Protein AF-A0A7S2F379-F1 (afdb_monomer_lite)

Foldseek 3Di:
DDAVVN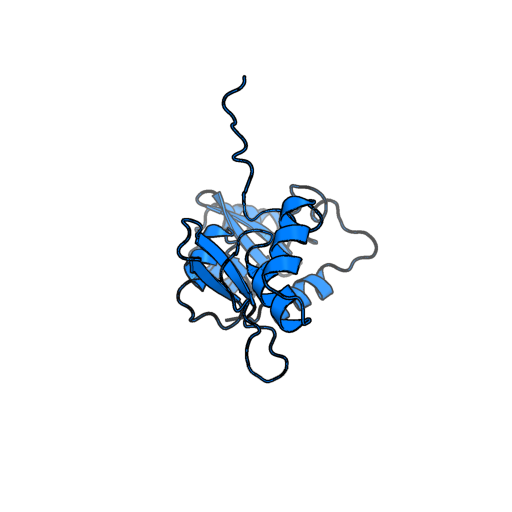VVCCCVVQQDDPDADPCCDDPNNFDRDLQQGWAQAEPRWIKGWHADPPDDSVVLNVVRNDDDPVRNQCCRCPVGVTGMDTDDDPVRVQVVQCVVPDQAWHWDWADPVPPDIDTDIFGNSDDPPNGGDDPPHTDAAQQPCVVVVVVVVPDDPVRSVVCCVVVVRPDRDDDPPPPPDD

Secondary structure (DSSP, 8-state):
---HHHHHHHHHHHH--SS--GGGSSTT--BSSSSEEEEE-GGG-EEEEE--TTS-HHHHHHHHTTS-HHHHHHHHHHHH---EEE---HHHHHHHHTTS--SSEEEEEEE-SSS-EEEEEEESS-BSSSSBP---SPPPPTTTTHHHHHHHTT--HHHHHHHHHTTSS--S----------

Radius of gyration: 24.74 Å; chains: 1; bounding box: 48×44×68 Å

Sequence (182 aa):
VSSLAVCASLTQLTLQRQEPPASAVGPYATGMTPHNRIFKVKDGKYVYGQADPSVDADDLIATLANLNVDEALAHFRENFGALAVPVQTCAEMAALCSEGTSKSANFKKKDAGQGWAVETWEPTWFCFDGEPLSCRWPPTRAGSDAPEILSDLGYTAEQVADLQTSRAVVPTNWYKWDYSSK

Organism: NCBI:txid3111310

pLDDT: mean 77.7, std 15.57, range [38.53, 97.69]

Structure (mmCIF, N/CA/C/O backbone):
data_AF-A0A7S2F379-F1
#
_entry.id   AF-A0A7S2F379-F1
#
loop_
_atom_site.group_PDB
_atom_site.id
_atom_site.type_symbol
_atom_site.label_atom_id
_atom_site.label_alt_id
_atom_site.label_comp_id
_atom_site.label_asym_id
_atom_site.label_entity_id
_atom_site.label_seq_id
_atom_site.pdbx_PDB_ins_code
_atom_site.Cartn_x
_atom_site.Cartn_y
_atom_site.Cartn_z
_atom_site.occupancy
_atom_site.B_iso_or_equiv
_atom_site.auth_seq_id
_atom_site.auth_comp_id
_atom_site.auth_asym_id
_atom_site.auth_atom_id
_atom_site.pdbx_PDB_model_num
ATOM 1 N N . VAL A 1 1 ? -6.906 -7.130 -14.105 1.00 42.56 1 VAL A N 1
ATOM 2 C CA . VAL A 1 1 ? -6.763 -6.753 -12.679 1.00 42.56 1 VAL A CA 1
ATOM 3 C C . VAL A 1 1 ? -6.103 -7.918 -11.963 1.00 42.56 1 VAL A C 1
ATOM 5 O O . VAL A 1 1 ? -6.752 -8.931 -11.734 1.00 42.56 1 VAL A O 1
ATOM 8 N N . SER A 1 2 ? -4.791 -7.842 -11.762 1.00 41.50 2 SER A N 1
ATOM 9 C CA . SER A 1 2 ? -3.988 -8.854 -11.068 1.00 41.50 2 SER A CA 1
ATOM 10 C C . SER A 1 2 ? -4.272 -8.773 -9.567 1.00 41.50 2 SER A C 1
ATOM 12 O O . SER A 1 2 ? -4.254 -7.687 -8.995 1.00 41.50 2 SER A O 1
ATOM 14 N N . SER A 1 3 ? -4.584 -9.909 -8.938 1.00 45.72 3 SER A N 1
ATOM 15 C CA . SER A 1 3 ? -4.840 -9.984 -7.495 1.00 45.72 3 SER A CA 1
ATOM 16 C C . SER A 1 3 ? -3.607 -9.528 -6.713 1.00 45.72 3 SER A C 1
ATOM 18 O O . SER A 1 3 ? -2.481 -9.880 -7.065 1.00 45.72 3 SER A O 1
ATOM 20 N N . LEU A 1 4 ? -3.804 -8.797 -5.616 1.00 47.09 4 LEU A N 1
ATOM 21 C CA . LEU A 1 4 ? -2.715 -8.416 -4.714 1.00 47.09 4 LEU A CA 1
ATOM 22 C C . LEU A 1 4 ? -2.016 -9.658 -4.122 1.00 47.09 4 LEU A C 1
ATOM 24 O O . LEU A 1 4 ? -0.855 -9.570 -3.746 1.00 47.09 4 LEU A O 1
ATOM 28 N N . ALA A 1 5 ? -2.661 -10.836 -4.150 1.00 41.75 5 ALA A N 1
ATOM 29 C CA . ALA A 1 5 ? -2.047 -12.127 -3.834 1.00 41.75 5 ALA A CA 1
ATOM 30 C C . ALA A 1 5 ? -1.064 -12.578 -4.923 1.00 41.75 5 ALA A C 1
ATOM 32 O O . ALA A 1 5 ? -0.010 -13.101 -4.600 1.00 41.75 5 ALA A O 1
ATOM 33 N N . VAL A 1 6 ? -1.343 -12.299 -6.201 1.00 48.97 6 VAL A N 1
ATOM 34 C CA . VAL A 1 6 ? -0.382 -12.511 -7.296 1.00 48.97 6 VAL A CA 1
ATOM 35 C C . VAL A 1 6 ? 0.801 -11.556 -7.142 1.00 48.97 6 VAL A C 1
ATOM 37 O O . VAL A 1 6 ? 1.936 -11.998 -7.271 1.00 48.97 6 VAL A O 1
ATOM 40 N N . CYS A 1 7 ? 0.568 -10.289 -6.774 1.00 48.38 7 CYS A N 1
ATOM 41 C CA . CYS A 1 7 ? 1.657 -9.373 -6.414 1.00 48.38 7 CYS A CA 1
ATOM 42 C C . CYS A 1 7 ? 2.438 -9.864 -5.188 1.00 48.38 7 CYS A C 1
ATOM 44 O O . CYS A 1 7 ? 3.657 -9.899 -5.238 1.00 48.38 7 CYS A O 1
ATOM 46 N N . ALA A 1 8 ? 1.780 -10.280 -4.105 1.00 48.97 8 ALA A N 1
ATOM 47 C CA . ALA A 1 8 ? 2.440 -10.754 -2.890 1.00 48.97 8 ALA A CA 1
ATOM 48 C C . ALA A 1 8 ? 3.227 -12.051 -3.126 1.00 48.97 8 ALA A C 1
ATOM 50 O O . ALA A 1 8 ? 4.346 -12.168 -2.641 1.00 48.97 8 ALA A O 1
ATOM 51 N N . SER A 1 9 ? 2.696 -12.985 -3.920 1.00 47.53 9 SER A N 1
ATOM 52 C CA . SER A 1 9 ? 3.398 -14.203 -4.327 1.00 47.53 9 SER A CA 1
ATOM 53 C C . SER A 1 9 ? 4.548 -13.911 -5.286 1.00 47.53 9 SER A C 1
ATOM 55 O O . SER A 1 9 ? 5.610 -14.496 -5.118 1.00 47.53 9 SER A O 1
ATOM 57 N N . LEU A 1 10 ? 4.404 -12.982 -6.237 1.00 45.22 10 LEU A N 1
ATOM 58 C CA . LEU A 1 10 ? 5.518 -12.534 -7.080 1.00 45.22 10 LEU A CA 1
ATOM 59 C C . LEU A 1 10 ? 6.615 -11.895 -6.223 1.00 45.22 10 LEU A C 1
ATOM 61 O O . LEU A 1 10 ? 7.776 -12.263 -6.353 1.00 45.22 10 LEU A O 1
ATOM 65 N N . THR A 1 11 ? 6.255 -11.024 -5.285 1.00 53.75 11 THR A N 1
ATOM 66 C CA . THR A 1 11 ? 7.171 -10.393 -4.328 1.00 53.75 11 THR A CA 1
ATOM 67 C C . THR A 1 11 ? 7.833 -11.435 -3.413 1.00 53.75 11 THR A C 1
ATOM 69 O O . THR A 1 11 ? 9.044 -11.429 -3.254 1.00 53.75 11 THR A O 1
ATOM 72 N N . GLN A 1 12 ? 7.107 -12.402 -2.849 1.00 48.38 12 GLN A N 1
ATOM 73 C CA . GLN A 1 12 ? 7.716 -13.433 -1.995 1.00 48.38 12 GLN A CA 1
ATOM 74 C C . GLN A 1 12 ? 8.581 -14.430 -2.776 1.00 48.38 12 GLN A C 1
ATOM 76 O O . GLN A 1 12 ? 9.654 -14.785 -2.300 1.00 48.38 12 GLN A O 1
ATOM 81 N N . LEU A 1 13 ? 8.161 -14.872 -3.963 1.00 46.50 13 LEU A N 1
ATOM 82 C CA . LEU A 1 13 ? 8.884 -15.892 -4.731 1.00 46.50 13 LEU A CA 1
ATOM 83 C C . LEU A 1 13 ? 10.089 -15.326 -5.490 1.00 46.50 13 LEU A C 1
ATOM 85 O O . LEU A 1 13 ? 11.071 -16.036 -5.677 1.00 46.50 13 LEU A O 1
ATOM 89 N N . THR A 1 14 ? 10.049 -14.058 -5.913 1.00 47.56 14 THR A N 1
ATOM 90 C CA . THR A 1 14 ? 11.154 -13.447 -6.679 1.00 47.56 14 THR A CA 1
ATOM 91 C C . THR A 1 14 ? 12.145 -12.658 -5.819 1.00 47.56 14 THR A C 1
ATOM 93 O O . THR A 1 14 ? 13.246 -12.362 -6.287 1.00 47.56 14 THR A O 1
ATOM 96 N N . LEU A 1 15 ? 11.800 -12.341 -4.562 1.00 52.34 15 LEU A N 1
ATOM 97 C CA . LEU A 1 15 ? 12.662 -11.570 -3.653 1.00 52.34 15 LEU A CA 1
ATOM 98 C C . LEU A 1 15 ? 13.349 -12.414 -2.562 1.00 52.34 15 LEU A C 1
ATOM 100 O O . LEU A 1 15 ? 14.172 -11.883 -1.819 1.00 52.34 15 LEU A O 1
ATOM 104 N N . GLN A 1 16 ? 13.076 -13.720 -2.463 1.00 57.75 16 GLN A N 1
ATOM 105 C CA . GLN A 1 16 ? 13.779 -14.610 -1.531 1.00 57.75 16 GLN A CA 1
ATOM 106 C C . GLN A 1 16 ? 15.139 -15.040 -2.099 1.00 57.75 16 GLN A C 1
ATOM 108 O O . GLN A 1 16 ? 15.265 -16.050 -2.789 1.00 57.75 16 GLN A O 1
ATOM 113 N N . ARG A 1 17 ? 16.184 -14.267 -1.789 1.00 62.78 17 ARG A N 1
ATOM 114 C CA . ARG A 1 17 ? 17.586 -14.695 -1.921 1.00 62.78 17 ARG A CA 1
ATOM 115 C C . ARG A 1 17 ? 18.212 -14.857 -0.542 1.00 62.78 17 ARG A C 1
ATOM 117 O O . ARG A 1 17 ? 17.835 -14.150 0.386 1.00 62.78 17 ARG A O 1
ATOM 124 N N . GLN A 1 18 ? 19.181 -15.768 -0.433 1.00 70.69 18 GLN A N 1
ATOM 125 C CA . GLN A 1 18 ? 19.960 -15.964 0.796 1.00 70.69 18 GLN A CA 1
ATOM 126 C C . GLN A 1 18 ? 20.673 -14.674 1.225 1.00 70.69 18 GLN A C 1
ATOM 128 O O . GLN A 1 18 ? 20.646 -14.331 2.401 1.00 70.69 18 GLN A O 1
ATOM 133 N N . GLU A 1 19 ? 21.228 -13.930 0.263 1.00 78.25 19 GLU A N 1
ATOM 134 C CA . GLU A 1 19 ? 21.739 -12.573 0.467 1.00 78.25 19 GLU A CA 1
ATOM 135 C C . GLU A 1 19 ? 21.093 -11.614 -0.548 1.00 78.25 19 GLU A C 1
ATOM 137 O O . GLU A 1 19 ? 21.165 -11.852 -1.762 1.00 78.25 19 GLU A O 1
ATOM 142 N N . PRO A 1 20 ? 20.421 -10.544 -0.088 1.00 73.56 20 PRO A N 1
ATOM 143 C CA . PRO A 1 20 ? 19.832 -9.555 -0.978 1.00 73.56 20 PRO A CA 1
ATOM 144 C C . PRO A 1 20 ? 20.924 -8.642 -1.572 1.00 73.56 20 PRO A C 1
ATOM 146 O O . PRO A 1 20 ? 21.840 -8.231 -0.858 1.00 73.56 20 PRO A O 1
ATOM 149 N N . PRO A 1 21 ? 20.844 -8.278 -2.867 1.00 77.31 21 PRO A N 1
ATOM 150 C CA . PRO A 1 21 ? 21.791 -7.342 -3.468 1.00 77.31 21 PRO A CA 1
ATOM 151 C C . PRO A 1 21 ? 21.628 -5.934 -2.879 1.00 77.31 21 PRO A C 1
ATOM 153 O O . PRO A 1 21 ? 20.550 -5.569 -2.412 1.00 77.31 21 PRO A O 1
ATOM 156 N N . ALA A 1 22 ? 22.668 -5.098 -2.984 1.00 78.69 22 ALA A N 1
ATOM 157 C CA . ALA A 1 22 ? 22.637 -3.710 -2.505 1.00 78.69 22 ALA A CA 1
ATOM 158 C C . ALA A 1 22 ? 21.466 -2.893 -3.090 1.00 78.69 22 ALA A C 1
ATOM 160 O O . ALA A 1 22 ? 20.900 -2.038 -2.417 1.00 78.69 22 ALA A O 1
ATOM 161 N N . SER A 1 23 ? 21.053 -3.198 -4.324 1.00 73.38 23 SER A N 1
ATOM 162 C CA . SER A 1 23 ? 19.905 -2.575 -4.990 1.00 73.38 23 SER A CA 1
ATOM 163 C C . SER A 1 23 ? 18.549 -2.938 -4.378 1.00 73.38 23 SER A C 1
ATOM 165 O O . SER A 1 23 ? 17.557 -2.300 -4.719 1.00 73.38 23 SER A O 1
ATOM 167 N N . ALA A 1 24 ? 18.479 -3.951 -3.513 1.00 69.88 24 ALA A N 1
ATOM 168 C CA . ALA A 1 24 ? 17.256 -4.437 -2.877 1.00 69.88 24 ALA A CA 1
ATOM 169 C C . ALA A 1 24 ? 17.172 -4.098 -1.379 1.00 69.88 24 ALA A C 1
ATOM 171 O O . ALA A 1 24 ? 16.207 -4.486 -0.724 1.00 69.88 24 ALA A O 1
ATOM 172 N N . VAL A 1 25 ? 18.158 -3.383 -0.828 1.00 69.12 25 VAL A N 1
ATOM 173 C CA . VAL A 1 25 ? 18.215 -3.022 0.595 1.00 69.12 25 VAL A CA 1
ATOM 174 C C . VAL A 1 25 ? 18.354 -1.513 0.790 1.00 69.12 25 VAL A C 1
ATOM 176 O O . VAL A 1 25 ? 18.931 -0.806 -0.032 1.00 69.12 25 VAL A O 1
ATOM 179 N N . GLY A 1 26 ? 17.835 -1.015 1.913 1.00 69.06 26 GLY A N 1
ATOM 180 C CA . GLY A 1 26 ? 17.921 0.397 2.286 1.00 69.06 26 GLY A CA 1
ATOM 181 C C . GLY A 1 26 ? 16.813 1.286 1.698 1.00 69.06 26 GLY A C 1
ATOM 182 O O . GLY A 1 26 ? 15.928 0.812 0.986 1.00 69.06 26 GLY A O 1
ATOM 183 N N . PRO A 1 27 ? 16.837 2.594 2.009 1.00 68.31 27 PRO A N 1
ATOM 184 C CA . PRO A 1 27 ? 15.745 3.526 1.698 1.00 68.31 27 PRO A CA 1
ATOM 185 C C . PRO A 1 27 ? 15.560 3.812 0.199 1.00 68.31 27 PRO A C 1
ATOM 187 O O . PRO A 1 27 ? 14.533 4.358 -0.191 1.00 68.31 27 PRO A O 1
ATOM 190 N N . TYR A 1 28 ? 16.535 3.442 -0.635 1.00 72.50 28 TYR A N 1
ATOM 191 C CA . TYR A 1 28 ? 16.514 3.632 -2.089 1.00 72.50 28 TYR A CA 1
ATOM 192 C C . TYR A 1 28 ? 16.532 2.301 -2.846 1.00 72.50 28 TYR A C 1
ATOM 194 O O . TYR A 1 28 ? 17.019 2.233 -3.974 1.00 72.50 28 TYR A O 1
ATOM 202 N N . ALA A 1 29 ? 16.046 1.229 -2.216 1.00 73.12 29 ALA A N 1
ATOM 203 C CA . ALA A 1 29 ? 15.916 -0.062 -2.869 1.00 73.12 29 ALA A CA 1
ATOM 204 C C . ALA A 1 29 ? 15.070 0.071 -4.146 1.00 73.12 29 ALA A C 1
ATOM 206 O O . ALA A 1 29 ? 13.987 0.653 -4.149 1.00 73.12 29 ALA A O 1
ATOM 207 N N . THR A 1 30 ? 15.582 -0.472 -5.243 1.00 77.81 30 THR A N 1
ATOM 208 C CA . THR A 1 30 ? 14.945 -0.429 -6.561 1.00 77.81 30 THR A CA 1
ATOM 209 C C . THR A 1 30 ? 14.552 -1.812 -7.062 1.00 77.81 30 THR A C 1
ATOM 211 O O . THR A 1 30 ? 13.614 -1.905 -7.842 1.00 77.81 30 THR A O 1
ATOM 214 N N . GLY A 1 31 ? 15.184 -2.893 -6.599 1.00 78.12 31 GLY A N 1
ATOM 215 C CA . GLY A 1 31 ? 14.805 -4.258 -6.969 1.00 78.12 31 GLY A CA 1
ATOM 216 C C . GLY A 1 31 ? 15.954 -5.259 -6.862 1.00 78.12 31 GLY A C 1
ATOM 217 O O . GLY A 1 31 ? 17.091 -4.904 -6.550 1.00 78.12 31 GLY A O 1
ATOM 218 N N . MET A 1 32 ? 15.654 -6.531 -7.138 1.00 77.81 32 MET A N 1
ATOM 219 C CA . MET A 1 32 ? 16.613 -7.645 -7.012 1.00 77.81 32 MET A CA 1
ATOM 220 C C . MET A 1 32 ? 17.563 -7.779 -8.194 1.00 77.81 32 MET A C 1
ATOM 222 O O . MET A 1 32 ? 18.576 -8.468 -8.095 1.00 77.81 32 MET A O 1
ATOM 226 N N . THR A 1 33 ? 17.217 -7.187 -9.333 1.00 83.50 33 THR A N 1
ATOM 227 C CA . THR A 1 33 ? 18.020 -7.260 -10.555 1.00 83.50 33 THR A CA 1
ATOM 228 C C . THR A 1 33 ? 17.920 -5.938 -11.313 1.00 83.50 33 THR A C 1
ATOM 230 O O . THR A 1 33 ? 16.934 -5.223 -11.129 1.00 83.50 33 THR A O 1
ATOM 233 N N . PRO A 1 34 ? 18.887 -5.613 -12.186 1.00 83.94 34 PRO A N 1
ATOM 234 C CA . PRO A 1 34 ? 18.795 -4.442 -13.058 1.00 83.94 34 PRO A CA 1
ATOM 235 C C . PRO A 1 34 ? 17.562 -4.448 -13.981 1.00 83.94 34 PRO A C 1
ATOM 237 O O . PRO A 1 34 ? 17.081 -3.382 -14.345 1.00 83.94 34 PRO A O 1
ATOM 240 N N . HIS A 1 35 ? 17.028 -5.628 -14.306 1.00 87.00 35 HIS A N 1
ATOM 241 C CA . HIS A 1 35 ? 15.940 -5.830 -15.274 1.00 87.00 35 HIS A CA 1
ATOM 242 C C . HIS A 1 35 ? 14.552 -5.971 -14.642 1.00 87.00 35 HIS A C 1
ATOM 244 O O . HIS A 1 35 ? 13.549 -5.674 -15.280 1.00 87.00 35 HIS A O 1
ATOM 250 N N . ASN A 1 36 ? 14.489 -6.405 -13.381 1.00 87.25 36 ASN A N 1
ATOM 251 C CA . ASN A 1 36 ? 13.251 -6.559 -12.611 1.00 87.25 36 ASN A CA 1
ATOM 252 C C . ASN A 1 36 ? 13.290 -5.621 -11.407 1.00 87.25 36 ASN A C 1
ATOM 254 O O . ASN A 1 36 ? 13.757 -5.991 -10.319 1.00 87.25 36 ASN A O 1
ATOM 258 N N . ARG A 1 37 ? 12.862 -4.379 -11.635 1.00 87.56 37 ARG A N 1
ATOM 259 C CA . ARG A 1 37 ? 13.026 -3.270 -10.693 1.00 87.56 37 ARG A CA 1
ATOM 260 C C . ARG A 1 37 ? 12.014 -2.158 -10.930 1.00 87.56 37 ARG A C 1
ATOM 262 O O . ARG A 1 37 ? 11.245 -2.156 -11.888 1.00 87.56 37 ARG A O 1
ATOM 269 N N . ILE A 1 38 ? 12.064 -1.185 -10.035 1.00 89.25 38 ILE A N 1
ATOM 270 C CA . ILE A 1 38 ? 11.469 0.127 -10.215 1.00 89.25 38 ILE A CA 1
ATOM 271 C C . ILE A 1 38 ? 12.360 0.939 -11.161 1.00 89.25 38 ILE A C 1
ATOM 273 O O . ILE A 1 38 ? 13.562 1.110 -10.917 1.00 89.25 38 ILE A O 1
ATOM 277 N N . PHE A 1 39 ? 11.738 1.454 -12.215 1.00 90.44 39 PHE A N 1
ATOM 278 C CA . PHE A 1 39 ? 12.310 2.368 -13.192 1.00 90.44 39 PHE A CA 1
ATOM 279 C C . PHE A 1 39 ? 11.684 3.746 -13.018 1.00 90.44 39 PHE A C 1
ATOM 281 O O . PHE A 1 39 ? 10.470 3.879 -12.842 1.00 90.44 39 PHE A O 1
ATOM 288 N N . LYS A 1 40 ? 12.521 4.780 -13.066 1.00 93.00 40 LYS A N 1
ATOM 289 C CA . LYS A 1 40 ? 12.053 6.161 -13.127 1.00 93.00 40 LYS A CA 1
ATOM 290 C C . LYS A 1 40 ? 11.637 6.468 -14.560 1.00 93.00 40 LYS A C 1
ATOM 292 O O . LYS A 1 40 ? 12.389 6.179 -15.484 1.00 93.00 40 LYS A O 1
ATOM 297 N N . VAL A 1 41 ? 10.469 7.072 -14.712 1.00 95.31 41 VAL A N 1
ATOM 298 C CA . VAL A 1 41 ? 9.951 7.544 -15.996 1.00 95.31 41 VAL A CA 1
ATOM 299 C C . VAL A 1 41 ? 9.832 9.071 -15.969 1.00 95.31 41 VAL A C 1
ATOM 301 O O . VAL A 1 41 ? 10.238 9.725 -14.995 1.00 95.31 41 VAL A O 1
ATOM 304 N N . LYS A 1 42 ? 9.309 9.663 -17.040 1.00 94.94 42 LYS A N 1
ATOM 305 C CA . LYS A 1 42 ? 9.115 11.110 -17.159 1.00 94.94 42 LYS A CA 1
ATOM 306 C C . LYS A 1 42 ? 8.271 11.675 -16.003 1.00 94.94 42 LYS A C 1
ATOM 308 O O . LYS A 1 42 ? 7.530 10.964 -15.322 1.00 94.94 42 LYS A O 1
ATOM 313 N N . ASP A 1 43 ? 8.425 12.973 -15.748 1.00 92.00 43 ASP A N 1
ATOM 314 C CA . ASP A 1 43 ? 7.656 13.738 -14.752 1.00 92.00 43 ASP A CA 1
ATOM 315 C C . ASP A 1 43 ? 7.806 13.235 -13.305 1.00 92.00 43 ASP A C 1
ATOM 317 O O . ASP A 1 43 ? 6.952 13.453 -12.447 1.00 92.00 43 ASP A O 1
ATOM 321 N N . GLY A 1 44 ? 8.921 12.555 -13.012 1.00 87.88 44 GLY A N 1
ATOM 322 C CA . GLY A 1 44 ? 9.215 12.047 -11.672 1.00 87.88 44 GLY A CA 1
ATOM 323 C C . GLY A 1 44 ? 8.312 10.891 -11.238 1.00 87.88 44 GLY A C 1
ATOM 324 O O . GLY A 1 44 ? 8.243 10.603 -10.043 1.00 87.88 44 GLY A O 1
ATOM 325 N N . LYS A 1 45 ? 7.626 10.240 -12.184 1.00 90.94 45 LYS A N 1
ATOM 326 C CA . LYS A 1 45 ? 6.832 9.031 -11.948 1.00 90.94 45 LYS A CA 1
ATOM 327 C C . LYS A 1 45 ? 7.704 7.778 -12.047 1.00 90.94 45 LYS A C 1
ATOM 329 O O . LYS A 1 45 ? 8.864 7.831 -12.458 1.00 90.94 45 LYS A O 1
ATOM 334 N N . TYR A 1 46 ? 7.139 6.641 -11.648 1.00 91.06 46 TYR A N 1
ATOM 335 C CA . TYR A 1 46 ? 7.849 5.367 -11.600 1.00 91.06 46 TYR A CA 1
ATOM 336 C C . TYR A 1 46 ? 6.961 4.217 -12.076 1.00 91.06 46 TYR A C 1
ATOM 338 O O . TYR A 1 46 ? 5.747 4.223 -11.864 1.00 91.06 46 TYR A O 1
ATOM 346 N N . VAL A 1 47 ? 7.585 3.204 -12.672 1.00 91.12 47 VAL A N 1
ATOM 347 C CA . VAL A 1 47 ? 6.951 1.927 -13.021 1.00 91.12 47 VAL A CA 1
ATOM 348 C C . VAL A 1 47 ? 7.770 0.785 -12.438 1.00 91.12 47 VAL A C 1
ATOM 350 O O . VAL A 1 47 ? 8.996 0.859 -12.394 1.00 91.12 47 VAL A O 1
ATOM 353 N N . TYR A 1 48 ? 7.109 -0.272 -11.980 1.00 90.44 48 TYR A N 1
ATOM 354 C CA . TYR A 1 48 ? 7.772 -1.549 -11.750 1.00 90.44 48 TYR A CA 1
ATOM 355 C C . TYR A 1 48 ? 7.632 -2.374 -13.022 1.00 90.44 48 TYR A C 1
ATOM 357 O O . TYR A 1 48 ? 6.515 -2.581 -13.497 1.00 90.44 48 TYR A O 1
ATOM 365 N N . GLY A 1 49 ? 8.754 -2.821 -13.570 1.00 89.88 49 GLY A N 1
ATOM 366 C CA . GLY A 1 49 ? 8.789 -3.593 -14.805 1.00 89.88 49 GLY A CA 1
ATOM 367 C C . GLY A 1 49 ? 9.623 -4.851 -14.650 1.00 89.88 49 GLY A C 1
ATOM 368 O O . GLY A 1 49 ? 10.537 -4.905 -13.822 1.00 89.88 49 GLY A O 1
ATOM 369 N N . GLN A 1 50 ? 9.292 -5.851 -15.456 1.00 89.50 50 GLN A N 1
ATOM 370 C CA . GLN A 1 50 ? 10.078 -7.065 -15.619 1.00 89.50 50 GLN A CA 1
ATOM 371 C C . GLN A 1 50 ? 10.601 -7.110 -17.051 1.00 89.50 50 GLN A C 1
ATOM 373 O O . GLN A 1 50 ? 9.817 -7.007 -17.986 1.00 89.50 50 GLN A O 1
ATOM 378 N N . ALA A 1 51 ? 11.912 -7.228 -17.228 1.00 87.94 51 ALA A N 1
ATOM 379 C CA . ALA A 1 51 ? 12.549 -7.385 -18.532 1.00 87.94 51 ALA A CA 1
ATOM 380 C C . ALA A 1 51 ? 13.413 -8.649 -18.549 1.00 87.94 51 ALA A C 1
ATOM 382 O O . ALA A 1 51 ? 13.918 -9.089 -17.510 1.00 87.94 51 ALA A O 1
ATOM 383 N N . ASP A 1 52 ? 13.581 -9.229 -19.738 1.00 87.38 52 ASP A N 1
ATOM 384 C CA . ASP A 1 52 ? 14.485 -10.360 -19.928 1.00 87.38 52 ASP A CA 1
ATOM 385 C C . ASP A 1 52 ? 15.932 -9.938 -19.596 1.00 87.38 52 ASP A C 1
ATOM 387 O O . ASP A 1 52 ? 16.340 -8.834 -19.976 1.00 87.38 52 ASP A O 1
ATOM 391 N N . PRO A 1 53 ? 16.728 -10.779 -18.910 1.00 86.75 53 PRO A N 1
ATOM 392 C CA . PRO A 1 53 ? 18.140 -10.500 -18.650 1.00 86.75 53 PRO A CA 1
ATOM 393 C C . PRO A 1 53 ? 18.988 -10.207 -19.899 1.00 86.75 53 PRO A C 1
ATOM 395 O O . PRO A 1 53 ? 20.071 -9.642 -19.760 1.00 86.75 53 PRO A O 1
ATOM 398 N N . SER A 1 54 ? 18.534 -10.589 -21.099 1.00 88.94 54 SER A N 1
ATOM 399 C CA . SER A 1 54 ? 19.198 -10.274 -22.366 1.00 88.94 54 SER A CA 1
ATOM 400 C C . SER A 1 54 ? 19.058 -8.811 -22.798 1.00 88.94 54 SER A C 1
ATOM 402 O O . SER A 1 54 ? 19.752 -8.393 -23.722 1.00 88.94 54 SER A O 1
ATOM 404 N N . VAL A 1 55 ? 18.140 -8.045 -22.199 1.00 89.81 55 VAL A N 1
ATOM 405 C CA . VAL A 1 55 ? 17.950 -6.616 -22.495 1.00 89.81 55 VAL A CA 1
ATOM 406 C C . VAL A 1 55 ? 19.092 -5.810 -21.876 1.00 89.81 55 VAL A C 1
ATOM 408 O O . VAL A 1 55 ? 19.526 -6.093 -20.762 1.00 89.81 55 VAL A O 1
ATOM 411 N N . ASP A 1 56 ? 19.582 -4.783 -22.568 1.00 92.81 56 ASP A N 1
ATOM 412 C CA . ASP A 1 56 ? 20.525 -3.843 -21.962 1.00 92.81 56 ASP A CA 1
ATOM 413 C C . ASP A 1 56 ? 19.784 -2.965 -20.939 1.00 92.81 56 ASP A C 1
ATOM 415 O O . ASP A 1 56 ? 18.878 -2.201 -21.278 1.00 92.81 56 ASP A O 1
ATOM 419 N N . ALA A 1 57 ? 20.141 -3.110 -19.662 1.00 88.75 57 ALA A N 1
ATOM 420 C CA . ALA A 1 57 ? 19.462 -2.414 -18.579 1.00 88.75 57 ALA A CA 1
ATOM 421 C C . ALA A 1 57 ? 19.714 -0.899 -18.599 1.00 88.75 57 ALA A C 1
ATOM 423 O O . ALA A 1 57 ? 18.823 -0.144 -18.207 1.00 88.75 57 ALA A O 1
ATOM 424 N N . ASP A 1 58 ? 20.886 -0.448 -19.048 1.00 91.50 58 ASP A N 1
ATOM 425 C CA . ASP A 1 58 ? 21.222 0.977 -19.079 1.00 91.50 58 ASP A CA 1
ATOM 426 C C . ASP A 1 58 ? 20.484 1.677 -20.226 1.00 91.50 58 ASP A C 1
ATOM 428 O O . ASP A 1 58 ? 19.921 2.759 -20.028 1.00 91.50 58 ASP A O 1
ATOM 432 N N . ASP A 1 59 ? 20.391 1.023 -21.388 1.00 94.69 59 ASP A N 1
ATOM 433 C CA . ASP A 1 59 ? 19.581 1.501 -22.517 1.00 94.69 59 ASP A CA 1
ATOM 434 C C . ASP A 1 59 ? 18.084 1.528 -22.176 1.00 94.69 59 ASP A C 1
ATOM 436 O O . ASP A 1 59 ? 17.387 2.513 -22.439 1.00 94.69 59 ASP A O 1
ATOM 440 N N . LEU A 1 60 ? 17.592 0.489 -21.491 1.00 93.38 60 LEU A N 1
ATOM 441 C CA . LEU A 1 60 ? 16.218 0.453 -20.997 1.00 93.38 60 LEU A CA 1
ATOM 442 C C . LEU A 1 60 ? 15.941 1.619 -20.038 1.00 93.38 60 LEU A C 1
ATOM 444 O O . LEU A 1 60 ? 14.933 2.310 -20.181 1.00 93.38 60 LEU A O 1
ATOM 448 N N . ILE A 1 61 ? 16.835 1.883 -19.078 1.00 93.06 61 ILE A N 1
ATOM 449 C CA . ILE A 1 61 ? 16.697 3.013 -18.146 1.00 93.06 61 ILE A CA 1
ATOM 450 C C . ILE A 1 61 ? 16.673 4.345 -18.906 1.00 93.06 61 ILE A C 1
ATOM 452 O O . ILE A 1 61 ? 15.818 5.189 -18.625 1.00 93.06 61 ILE A O 1
ATOM 456 N N . ALA A 1 62 ? 17.581 4.537 -19.867 1.00 95.19 62 ALA A N 1
ATOM 457 C CA . ALA A 1 62 ? 17.650 5.754 -20.671 1.00 95.19 62 ALA A CA 1
ATOM 458 C C . ALA A 1 62 ? 16.380 5.960 -21.512 1.00 95.19 62 ALA A C 1
ATOM 460 O O . ALA A 1 62 ? 15.854 7.073 -21.586 1.00 95.19 62 ALA A O 1
ATOM 461 N N . THR A 1 63 ? 15.849 4.883 -22.089 1.00 95.94 63 THR A N 1
ATOM 462 C CA . THR A 1 63 ? 14.602 4.897 -22.857 1.00 95.94 63 THR A CA 1
ATOM 463 C C . THR A 1 63 ? 13.422 5.279 -21.967 1.00 95.94 63 THR A C 1
ATOM 465 O O . THR A 1 63 ? 12.729 6.261 -22.239 1.00 95.94 63 THR A O 1
ATOM 468 N N . LEU A 1 64 ? 13.224 4.559 -20.859 1.00 95.69 64 LEU A N 1
ATOM 469 C CA . LEU A 1 64 ? 12.083 4.756 -19.961 1.00 95.69 64 LEU A CA 1
ATOM 470 C C . LEU A 1 64 ? 12.066 6.144 -19.310 1.00 95.69 64 LEU A C 1
ATOM 472 O O . LEU A 1 64 ? 10.987 6.692 -19.089 1.00 95.69 64 LEU A O 1
ATOM 476 N N . ALA A 1 65 ? 13.231 6.751 -19.060 1.00 95.75 65 ALA A N 1
ATOM 477 C CA . ALA A 1 65 ? 13.332 8.095 -18.486 1.00 95.75 65 ALA A CA 1
ATOM 478 C C . ALA A 1 65 ? 12.647 9.185 -19.336 1.00 95.75 65 ALA A C 1
ATOM 480 O O . ALA A 1 65 ? 12.300 10.244 -18.808 1.00 95.75 65 ALA A O 1
ATOM 481 N N . ASN A 1 66 ? 12.437 8.928 -20.631 1.00 97.00 66 ASN A N 1
ATOM 482 C CA . ASN A 1 66 ? 11.810 9.859 -21.570 1.00 97.00 66 ASN A CA 1
ATOM 483 C C . ASN A 1 66 ? 10.321 9.582 -21.822 1.00 97.00 66 ASN A C 1
ATOM 485 O O . ASN A 1 66 ? 9.652 10.406 -22.447 1.00 97.00 66 ASN A O 1
ATOM 489 N N . LEU A 1 67 ? 9.800 8.457 -21.331 1.00 97.69 67 LEU A N 1
ATOM 490 C CA . LEU A 1 67 ? 8.419 8.031 -21.540 1.00 97.69 67 LEU A CA 1
ATOM 491 C C . LEU A 1 67 ? 7.543 8.438 -20.360 1.00 97.69 67 LEU A C 1
ATOM 493 O O . LEU A 1 67 ? 7.992 8.440 -19.217 1.00 97.69 67 LEU A O 1
ATOM 497 N N . ASN A 1 68 ? 6.281 8.770 -20.607 1.00 97.56 68 ASN A N 1
ATOM 498 C CA . ASN A 1 68 ? 5.293 8.834 -19.533 1.00 97.56 68 ASN A CA 1
ATOM 499 C C . ASN A 1 68 ? 4.907 7.415 -19.061 1.00 97.56 68 ASN A C 1
ATOM 501 O O . ASN A 1 68 ? 5.377 6.411 -19.596 1.00 97.56 68 ASN A O 1
ATOM 505 N N . VAL A 1 69 ? 4.063 7.318 -18.030 1.00 94.00 69 VAL A N 1
ATOM 506 C CA . VAL A 1 69 ? 3.664 6.023 -17.452 1.00 94.00 69 VAL A CA 1
ATOM 507 C C . VAL A 1 69 ? 3.013 5.109 -18.494 1.00 94.00 69 VAL A C 1
ATOM 509 O O . VAL A 1 69 ? 3.433 3.965 -18.623 1.00 94.00 69 VAL A O 1
ATOM 512 N N . ASP A 1 70 ? 2.039 5.595 -19.261 1.00 95.88 70 ASP A N 1
ATOM 513 C CA . ASP A 1 70 ? 1.305 4.771 -20.230 1.00 95.88 70 ASP A CA 1
ATOM 514 C C . ASP A 1 70 ? 2.206 4.311 -21.382 1.00 95.88 70 ASP A C 1
ATOM 516 O O . ASP A 1 70 ? 2.163 3.148 -21.788 1.00 95.88 70 ASP A O 1
ATOM 520 N N . GLU A 1 71 ? 3.081 5.198 -21.855 1.00 97.44 71 GLU A N 1
ATOM 521 C CA . GLU A 1 71 ? 4.100 4.888 -22.862 1.00 97.44 71 GLU A CA 1
ATOM 522 C C . GLU A 1 71 ? 5.094 3.837 -22.356 1.00 97.44 71 GLU A C 1
ATOM 524 O O . GLU A 1 71 ? 5.433 2.907 -23.085 1.00 97.44 71 GLU A O 1
ATOM 529 N N . ALA A 1 72 ? 5.530 3.933 -21.098 1.00 95.69 72 ALA A N 1
ATOM 530 C CA . ALA A 1 72 ? 6.414 2.947 -20.487 1.00 95.69 72 ALA A CA 1
ATOM 531 C C . ALA A 1 72 ? 5.735 1.573 -20.365 1.00 95.69 72 ALA A C 1
ATOM 533 O O . ALA A 1 72 ? 6.343 0.551 -20.685 1.00 95.69 72 ALA A O 1
ATOM 534 N N . LEU A 1 73 ? 4.465 1.527 -19.948 1.00 94.88 73 LEU A N 1
ATOM 535 C CA . LEU A 1 73 ? 3.699 0.278 -19.874 1.00 94.88 73 LEU A CA 1
ATOM 536 C C . LEU A 1 73 ? 3.530 -0.364 -21.259 1.00 94.88 73 LEU A C 1
ATOM 538 O O . LEU A 1 73 ? 3.703 -1.577 -21.403 1.00 94.88 73 LEU A O 1
ATOM 542 N N . ALA A 1 74 ? 3.229 0.444 -22.280 1.00 96.19 74 ALA A N 1
ATOM 543 C CA . ALA A 1 74 ? 3.169 -0.015 -23.663 1.00 96.19 74 ALA A CA 1
ATOM 544 C C . ALA A 1 74 ? 4.533 -0.535 -24.137 1.00 96.19 74 ALA A C 1
ATOM 546 O O . ALA A 1 74 ? 4.595 -1.617 -24.718 1.00 96.19 74 ALA A O 1
ATOM 547 N N . HIS A 1 75 ? 5.623 0.163 -23.802 1.00 95.19 75 HIS A N 1
ATOM 548 C CA . HIS A 1 75 ? 6.980 -0.237 -24.160 1.00 95.19 75 HIS A CA 1
ATOM 549 C C . HIS A 1 75 ? 7.326 -1.634 -23.627 1.00 95.19 75 HIS A C 1
ATOM 551 O O . HIS A 1 75 ? 7.776 -2.474 -24.406 1.00 95.19 75 HIS A O 1
ATOM 557 N N . PHE A 1 76 ? 7.047 -1.922 -22.348 1.00 93.56 76 PHE A N 1
ATOM 558 C CA . PHE A 1 76 ? 7.270 -3.256 -21.770 1.00 93.56 76 PHE A CA 1
ATOM 559 C C . PHE A 1 76 ? 6.452 -4.348 -22.464 1.00 93.56 76 PHE A C 1
ATOM 561 O O . PHE A 1 76 ? 6.967 -5.427 -22.772 1.00 93.56 76 PHE A O 1
ATOM 568 N N . ARG A 1 77 ? 5.178 -4.062 -22.742 1.00 93.19 77 ARG A N 1
ATOM 569 C CA . ARG A 1 77 ? 4.275 -5.010 -23.398 1.00 93.19 77 ARG A CA 1
ATOM 570 C C . ARG A 1 77 ? 4.706 -5.308 -24.833 1.00 93.19 77 ARG A C 1
ATOM 572 O O . ARG A 1 77 ? 4.678 -6.461 -25.245 1.00 93.19 77 ARG A O 1
ATOM 579 N N . GLU A 1 78 ? 5.060 -4.282 -25.594 1.00 94.06 78 GLU A N 1
ATOM 580 C CA . GLU A 1 78 ? 5.267 -4.380 -27.042 1.00 94.06 78 GLU A CA 1
ATOM 581 C C . GLU A 1 78 ? 6.678 -4.839 -27.405 1.00 94.06 78 GLU A C 1
ATOM 583 O O . GLU A 1 78 ? 6.833 -5.604 -28.353 1.00 94.06 78 GLU A O 1
ATOM 588 N N . ASN A 1 79 ? 7.695 -4.436 -26.638 1.00 91.12 79 ASN A N 1
ATOM 589 C CA . ASN A 1 79 ? 9.091 -4.760 -26.950 1.00 91.12 79 ASN A CA 1
ATOM 590 C C . ASN A 1 79 ? 9.581 -6.026 -26.245 1.00 91.12 79 ASN A C 1
ATOM 592 O O . ASN A 1 79 ? 10.459 -6.708 -26.767 1.00 91.12 79 ASN A O 1
ATOM 596 N N . PHE A 1 80 ? 9.015 -6.361 -25.081 1.00 87.94 80 PHE A N 1
ATOM 597 C CA . PHE A 1 80 ? 9.483 -7.495 -24.275 1.00 87.94 80 PHE A CA 1
ATOM 598 C C . PHE A 1 80 ? 8.408 -8.555 -24.032 1.00 87.94 80 PHE A C 1
ATOM 600 O O . PHE A 1 80 ? 8.715 -9.610 -23.482 1.00 87.94 80 PHE A O 1
ATOM 607 N N . GLY A 1 81 ? 7.145 -8.294 -24.393 1.00 87.19 81 GLY A N 1
ATOM 608 C CA . GLY A 1 81 ? 6.036 -9.181 -24.029 1.00 87.19 81 GLY A CA 1
ATOM 609 C C . GLY A 1 81 ? 5.882 -9.337 -22.513 1.00 87.19 81 GLY A C 1
ATOM 610 O O . GLY A 1 81 ? 5.370 -10.355 -22.048 1.00 87.19 81 GLY A O 1
ATOM 611 N N . ALA A 1 82 ? 6.362 -8.358 -21.740 1.00 84.62 82 ALA A N 1
ATOM 612 C CA . ALA A 1 82 ? 6.547 -8.487 -20.305 1.00 84.62 82 ALA A CA 1
ATOM 613 C C . ALA A 1 82 ? 5.582 -7.607 -19.503 1.00 84.62 82 ALA A C 1
ATOM 615 O O . ALA A 1 82 ? 4.970 -6.666 -20.015 1.00 84.62 82 ALA A O 1
ATOM 616 N N . LEU A 1 83 ? 5.423 -7.944 -18.221 1.00 85.50 83 LEU A N 1
ATOM 617 C CA . LEU A 1 83 ? 4.523 -7.239 -17.318 1.00 85.50 83 LEU A CA 1
ATOM 618 C C . LEU A 1 83 ? 5.204 -6.003 -16.726 1.00 85.50 83 LEU A C 1
ATOM 620 O O . LEU A 1 83 ? 6.316 -6.070 -16.201 1.00 85.50 83 LEU A O 1
ATOM 624 N N . ALA A 1 84 ? 4.477 -4.890 -16.739 1.00 88.38 84 ALA A N 1
ATOM 625 C CA . ALA A 1 84 ? 4.815 -3.691 -15.992 1.00 88.38 84 ALA A CA 1
ATOM 626 C C . ALA A 1 84 ? 3.562 -3.110 -15.333 1.00 88.38 84 ALA A C 1
ATOM 628 O O . ALA A 1 84 ? 2.441 -3.301 -15.814 1.00 88.38 84 ALA A O 1
ATOM 629 N N . VAL A 1 85 ? 3.754 -2.415 -14.215 1.00 88.88 85 VAL A N 1
ATOM 630 C CA . VAL A 1 85 ? 2.688 -1.749 -13.460 1.00 88.88 85 VAL A CA 1
ATOM 631 C C . VAL A 1 85 ? 3.145 -0.366 -12.995 1.00 88.88 85 VAL A C 1
ATOM 633 O O . VAL A 1 85 ? 4.324 -0.183 -12.673 1.00 88.88 85 VAL A O 1
ATOM 636 N N . PRO A 1 86 ? 2.238 0.623 -12.930 1.00 90.25 86 PRO A N 1
ATOM 637 C CA . PRO A 1 86 ? 2.569 1.924 -12.370 1.00 90.25 86 PRO A CA 1
ATOM 638 C C . PRO A 1 86 ? 2.859 1.797 -10.871 1.00 90.25 86 PRO A C 1
ATOM 640 O O . PRO A 1 86 ? 2.142 1.104 -10.148 1.00 90.25 86 PRO A O 1
ATOM 643 N N . VAL A 1 87 ? 3.885 2.499 -10.390 1.00 86.38 87 VAL A N 1
ATOM 644 C CA . VAL A 1 87 ? 4.099 2.671 -8.949 1.00 86.38 87 VAL A CA 1
ATOM 645 C C . VAL A 1 87 ? 3.233 3.833 -8.493 1.00 86.38 87 VAL A C 1
ATOM 647 O O . VAL A 1 87 ? 3.424 4.971 -8.921 1.00 86.38 87 VAL A O 1
ATOM 650 N N . GLN A 1 88 ? 2.276 3.532 -7.626 1.00 82.38 88 GLN A N 1
ATOM 651 C CA . GLN A 1 88 ? 1.319 4.501 -7.114 1.00 82.38 88 GLN A CA 1
ATOM 652 C C . GLN A 1 88 ? 1.647 4.873 -5.672 1.00 82.38 88 GLN A C 1
ATOM 654 O O . GLN A 1 88 ? 2.091 4.046 -4.874 1.00 82.38 88 GLN A O 1
ATOM 659 N N . THR A 1 89 ? 1.402 6.130 -5.330 1.00 82.06 89 THR A N 1
ATOM 660 C CA . THR A 1 89 ? 1.409 6.595 -3.944 1.00 82.06 89 THR A CA 1
ATOM 661 C C . THR A 1 89 ? 0.207 6.038 -3.181 1.00 82.06 89 THR A C 1
ATOM 663 O O . THR A 1 89 ? -0.812 5.678 -3.772 1.00 82.06 89 THR A O 1
ATOM 666 N N . CYS A 1 90 ? 0.277 6.026 -1.845 1.00 77.00 90 CYS A N 1
ATOM 667 C CA . CYS A 1 90 ? -0.868 5.630 -1.018 1.00 77.00 90 CYS A CA 1
ATOM 668 C C . CYS A 1 90 ? -2.117 6.478 -1.308 1.00 77.00 90 CYS A C 1
ATOM 670 O O . CYS A 1 90 ? -3.219 5.946 -1.290 1.00 77.00 90 CYS A O 1
ATOM 672 N N . ALA A 1 91 ? -1.948 7.770 -1.611 1.00 80.25 91 ALA A N 1
ATOM 673 C CA . ALA A 1 91 ? -3.053 8.664 -1.953 1.00 80.25 91 ALA A CA 1
ATOM 674 C C . ALA A 1 91 ? -3.697 8.312 -3.306 1.00 80.25 91 ALA A C 1
ATOM 676 O O . ALA A 1 91 ? -4.920 8.281 -3.411 1.00 80.25 91 ALA A O 1
ATOM 677 N N . GLU A 1 92 ? -2.893 8.004 -4.329 1.00 82.62 92 GLU A N 1
ATOM 678 C CA . GLU A 1 92 ? -3.396 7.556 -5.638 1.00 82.62 92 GLU A CA 1
ATOM 679 C C . GLU A 1 92 ? -4.098 6.193 -5.524 1.00 82.62 92 GLU A C 1
ATOM 681 O O . GLU A 1 92 ? -5.196 6.022 -6.052 1.00 82.62 92 GLU A O 1
ATOM 686 N N . MET A 1 93 ? -3.515 5.255 -4.766 1.00 80.19 93 MET A N 1
ATOM 687 C CA . MET A 1 93 ? -4.141 3.964 -4.455 1.00 80.19 93 MET A CA 1
ATOM 688 C C . MET A 1 93 ? -5.474 4.143 -3.725 1.00 80.19 93 MET A C 1
ATOM 690 O O . MET A 1 93 ? -6.456 3.489 -4.078 1.00 80.19 93 MET A O 1
ATOM 694 N N . ALA A 1 94 ? -5.518 5.025 -2.722 1.00 78.69 94 ALA A N 1
ATOM 695 C CA . ALA A 1 94 ? -6.735 5.328 -1.982 1.00 78.69 94 ALA A CA 1
ATOM 696 C C . ALA A 1 94 ? -7.817 5.870 -2.915 1.00 78.69 94 ALA A C 1
ATOM 698 O O . ALA A 1 94 ? -8.926 5.340 -2.916 1.00 78.69 94 ALA A O 1
ATOM 699 N N . ALA A 1 95 ? -7.488 6.839 -3.772 1.00 82.00 95 ALA A N 1
ATOM 700 C CA . ALA A 1 95 ? -8.426 7.401 -4.739 1.00 82.00 95 ALA A CA 1
ATOM 701 C C . ALA A 1 95 ? -8.993 6.334 -5.691 1.00 82.00 95 ALA A C 1
ATOM 703 O O . ALA A 1 95 ? -10.208 6.227 -5.830 1.00 82.00 95 ALA A O 1
ATOM 704 N N . LEU A 1 96 ? -8.135 5.489 -6.273 1.00 77.50 96 LEU A N 1
ATOM 705 C CA . LEU A 1 96 ? -8.555 4.414 -7.183 1.00 77.50 96 LEU A CA 1
ATOM 706 C C . LEU A 1 96 ? -9.439 3.363 -6.506 1.00 77.50 96 LEU A C 1
ATOM 708 O O . LEU A 1 96 ? -10.326 2.788 -7.129 1.00 77.50 96 LEU A O 1
ATOM 712 N N . CYS A 1 97 ? -9.192 3.095 -5.228 1.00 79.88 97 CYS A N 1
ATOM 713 C CA . CYS A 1 97 ? -9.899 2.073 -4.462 1.00 79.88 97 CYS A CA 1
ATOM 714 C C . CYS A 1 97 ? -11.067 2.641 -3.630 1.00 79.88 97 CYS A C 1
ATOM 716 O O . CYS A 1 97 ? -11.732 1.893 -2.913 1.00 79.88 97 CYS A O 1
ATOM 718 N N . SER A 1 98 ? -11.332 3.948 -3.706 1.00 77.94 98 SER A N 1
ATOM 719 C CA . SER A 1 98 ? -12.435 4.609 -2.989 1.00 77.94 98 SER A CA 1
ATOM 720 C C . SER A 1 98 ? -13.795 4.389 -3.652 1.00 77.94 98 SER A C 1
ATOM 722 O O . SER A 1 98 ? -14.825 4.516 -2.998 1.00 77.94 98 SER A O 1
ATOM 724 N N . GLU A 1 99 ? -13.821 4.025 -4.937 1.00 69.12 99 GLU A N 1
ATOM 725 C CA . GLU A 1 99 ? -15.063 3.779 -5.686 1.00 69.12 99 GLU A CA 1
ATOM 726 C C . GLU A 1 99 ? -15.767 2.469 -5.282 1.00 69.12 99 GLU A C 1
ATOM 728 O O . GLU A 1 99 ? -16.861 2.177 -5.757 1.00 69.12 99 GLU A O 1
ATOM 733 N N . GLY A 1 100 ? -15.153 1.654 -4.415 1.00 66.81 100 GLY A N 1
ATOM 734 C CA . GLY A 1 100 ? -15.728 0.389 -3.943 1.00 66.81 100 GLY A CA 1
ATOM 735 C C . GLY A 1 100 ? -15.726 -0.739 -4.983 1.00 66.81 100 GLY A C 1
ATOM 736 O O . GLY A 1 100 ? -16.205 -1.835 -4.702 1.00 66.81 100 GLY A O 1
ATOM 737 N N . THR A 1 101 ? -15.188 -0.491 -6.177 1.00 67.62 101 THR A N 1
ATOM 738 C CA . THR A 1 101 ? -15.172 -1.422 -7.318 1.00 67.62 101 THR A CA 1
ATOM 739 C C . THR A 1 101 ? -13.948 -2.341 -7.332 1.00 67.62 101 THR A C 1
ATOM 741 O O . THR A 1 101 ? -13.879 -3.291 -8.120 1.00 67.62 101 THR A O 1
ATOM 744 N N . SER A 1 102 ? -12.971 -2.090 -6.459 1.00 72.44 102 SER A N 1
ATOM 745 C CA . SER A 1 102 ? -11.734 -2.857 -6.411 1.00 72.44 102 SER A CA 1
ATOM 746 C C . SER A 1 102 ? -11.946 -4.220 -5.751 1.00 72.44 102 SER A C 1
ATOM 748 O O . SER A 1 102 ? -12.384 -4.358 -4.607 1.00 72.44 102 SER A O 1
ATOM 750 N N . LYS A 1 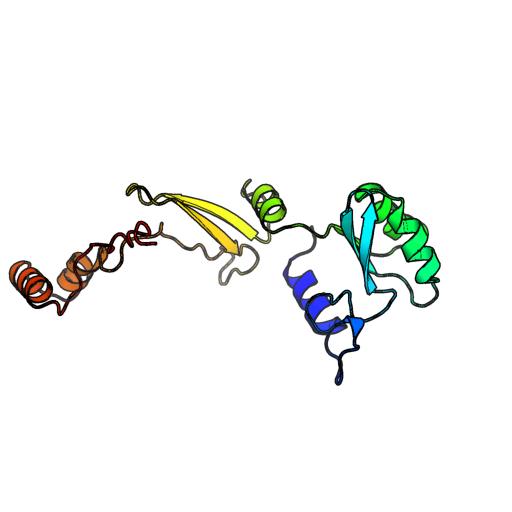103 ? -11.558 -5.265 -6.487 1.00 69.12 103 LYS A N 1
ATOM 751 C CA . LYS A 1 103 ? -11.621 -6.665 -6.043 1.00 69.12 103 LYS A CA 1
ATOM 752 C C . LYS A 1 103 ? -10.520 -7.048 -5.049 1.00 69.12 103 LYS A C 1
ATOM 754 O O . LYS A 1 103 ? -10.455 -8.205 -4.648 1.00 69.12 103 LYS A O 1
ATOM 759 N N . SER A 1 104 ? -9.594 -6.141 -4.734 1.00 69.50 104 SER A N 1
ATOM 760 C CA . SER A 1 104 ? -8.447 -6.457 -3.868 1.00 69.50 104 SER A CA 1
ATOM 761 C C . SER A 1 104 ? -8.365 -5.604 -2.610 1.00 69.50 104 SER A C 1
ATOM 763 O O . SER A 1 104 ? -7.990 -6.114 -1.555 1.00 69.50 104 SER A O 1
ATOM 765 N N . ALA A 1 105 ? -8.735 -4.332 -2.698 1.00 75.00 105 ALA A N 1
ATOM 766 C CA . ALA A 1 105 ? -8.756 -3.435 -1.556 1.00 75.00 105 ALA A CA 1
ATOM 767 C C . ALA A 1 105 ? -9.722 -2.290 -1.810 1.00 75.00 105 ALA A C 1
ATOM 769 O O . ALA A 1 105 ? -9.718 -1.741 -2.904 1.00 75.00 105 ALA A O 1
ATOM 770 N N . ASN A 1 106 ? -10.466 -1.884 -0.792 1.00 81.06 106 ASN A N 1
ATOM 771 C CA . ASN A 1 106 ? -11.266 -0.670 -0.821 1.00 81.06 106 ASN A CA 1
ATOM 772 C C . ASN A 1 106 ? -10.777 0.303 0.248 1.00 81.06 106 ASN A C 1
ATOM 774 O O . ASN A 1 106 ? -10.271 -0.112 1.288 1.00 81.06 106 ASN A O 1
ATOM 778 N N . PHE A 1 107 ? -10.951 1.598 0.011 1.00 80.69 107 PHE A N 1
ATOM 779 C CA . PHE A 1 107 ? -10.788 2.609 1.050 1.00 80.69 107 PHE A CA 1
ATOM 780 C C . PHE A 1 107 ? -12.163 3.151 1.402 1.00 80.69 107 PHE A C 1
ATOM 782 O O . PHE A 1 107 ? -12.905 3.610 0.536 1.00 80.69 107 PHE A O 1
ATOM 789 N N . LYS A 1 108 ? -12.526 3.056 2.681 1.00 80.75 108 LYS A N 1
ATOM 790 C CA . LYS A 1 108 ? -13.805 3.566 3.178 1.00 80.75 108 LYS A CA 1
ATOM 791 C C . LYS A 1 108 ? -13.566 4.637 4.218 1.00 80.75 108 LYS A C 1
ATOM 793 O O . LYS A 1 108 ? -12.919 4.384 5.236 1.00 80.75 108 LYS A O 1
ATOM 798 N N . LYS A 1 109 ? -14.144 5.811 3.979 1.00 82.50 109 LYS A N 1
ATOM 799 C CA . LYS A 1 109 ? -14.271 6.851 4.996 1.00 82.50 109 LYS A CA 1
ATOM 800 C C . LYS A 1 109 ? -15.344 6.449 5.996 1.00 82.50 109 LYS A C 1
ATOM 802 O O . LYS A 1 109 ? -16.442 6.053 5.609 1.00 82.50 109 LYS A O 1
ATOM 807 N N . LYS A 1 110 ? -15.010 6.545 7.276 1.00 82.56 110 LYS A N 1
ATOM 808 C CA . LYS A 1 110 ? -15.891 6.238 8.400 1.00 82.56 110 LYS A CA 1
ATOM 809 C C . LYS A 1 110 ? -15.901 7.423 9.337 1.00 82.56 110 LYS A C 1
ATOM 811 O O . LYS A 1 110 ? -14.844 7.845 9.801 1.00 82.56 110 LYS A O 1
ATOM 816 N N . ASP A 1 111 ? -17.094 7.931 9.598 1.00 81.31 111 ASP A N 1
ATOM 817 C CA . ASP A 1 111 ? -17.336 9.027 10.524 1.00 81.31 111 ASP A CA 1
ATOM 818 C C . ASP A 1 111 ? -18.119 8.487 11.720 1.00 81.31 111 ASP A C 1
ATOM 820 O O . ASP A 1 111 ? -19.136 7.810 11.556 1.00 81.31 111 ASP A O 1
ATOM 824 N N . ALA A 1 112 ? -17.619 8.755 12.923 1.00 73.75 112 ALA A N 1
ATOM 825 C CA . ALA A 1 112 ? -18.277 8.367 14.166 1.00 73.75 112 ALA A CA 1
ATOM 826 C C . ALA A 1 112 ? -19.374 9.354 14.605 1.00 73.75 112 ALA A C 1
ATOM 828 O O . ALA A 1 112 ? -19.961 9.183 15.669 1.00 73.75 112 ALA A O 1
ATOM 829 N N . GLY A 1 113 ? -19.607 10.435 13.851 1.00 69.69 113 GLY A N 1
ATOM 830 C CA . GLY A 1 113 ? -20.523 11.520 14.211 1.00 69.69 113 GLY A CA 1
ATOM 831 C C . GLY A 1 113 ? -20.016 12.388 15.368 1.00 69.69 113 GLY A C 1
ATOM 832 O O . GLY A 1 113 ? -20.746 13.232 15.880 1.00 69.69 113 GLY A O 1
ATOM 833 N N . GLN A 1 114 ? -18.765 12.192 15.795 1.00 67.12 114 GLN A N 1
ATOM 834 C CA . GLN A 1 114 ? -18.147 12.875 16.938 1.00 67.12 114 GLN A CA 1
ATOM 835 C C . GLN A 1 114 ? -16.963 13.767 16.532 1.00 67.12 114 GLN A C 1
ATOM 837 O O . GLN A 1 114 ? -16.081 14.041 17.350 1.00 67.12 114 GLN A O 1
ATOM 842 N N . GLY A 1 115 ? -16.936 14.203 15.267 1.00 66.69 115 GLY A N 1
ATOM 843 C CA . GLY A 1 115 ? -15.900 15.080 14.711 1.00 66.69 115 GLY A CA 1
ATOM 844 C C . GLY A 1 115 ? -14.614 14.365 14.284 1.00 66.69 115 GLY A C 1
ATOM 845 O O . GLY A 1 115 ? -13.629 15.034 13.985 1.00 66.69 115 GLY A O 1
ATOM 846 N N . TRP A 1 116 ? -14.617 13.029 14.249 1.00 65.75 116 TRP A N 1
ATOM 847 C CA . TRP A 1 116 ? -13.507 12.213 13.762 1.00 65.75 116 TRP A CA 1
ATOM 848 C C . TRP A 1 116 ? -13.958 11.381 12.572 1.00 65.75 116 TRP A C 1
ATOM 850 O O . TRP A 1 116 ? -14.841 10.530 12.691 1.00 65.75 116 TRP A O 1
ATOM 860 N N . ALA A 1 117 ? -13.289 11.608 11.447 1.00 75.25 117 ALA A N 1
ATOM 861 C CA . ALA A 1 117 ? -13.375 10.765 10.275 1.00 75.25 117 ALA A CA 1
ATOM 862 C C . ALA A 1 117 ? -12.017 10.104 10.046 1.00 75.25 117 ALA A C 1
ATOM 864 O O . ALA A 1 117 ? -10.977 10.762 10.096 1.00 75.25 117 ALA A O 1
ATOM 865 N N . VAL A 1 118 ? -12.031 8.804 9.784 1.00 77.12 118 VAL A N 1
ATOM 866 C CA . VAL A 1 118 ? -10.846 8.062 9.346 1.00 77.12 118 VAL A CA 1
ATOM 867 C C . VAL A 1 118 ? -11.134 7.414 8.011 1.00 77.12 118 VAL A C 1
ATOM 869 O O . VAL A 1 118 ? -12.263 7.026 7.715 1.00 77.12 118 VAL A O 1
ATOM 872 N N . GLU A 1 119 ? -10.094 7.275 7.207 1.00 79.06 119 GLU A N 1
ATOM 873 C CA . GLU A 1 119 ? -10.137 6.459 6.010 1.00 79.06 119 GLU A CA 1
ATOM 874 C C . GLU A 1 119 ? -9.480 5.118 6.329 1.00 79.06 119 GLU A C 1
ATOM 876 O O . GLU A 1 119 ? -8.305 5.054 6.689 1.00 79.06 119 GLU A O 1
ATOM 881 N N . THR A 1 120 ? -10.265 4.045 6.273 1.00 78.25 120 THR A N 1
ATOM 882 C CA . THR A 1 120 ? -9.780 2.691 6.552 1.00 78.25 120 THR A CA 1
ATOM 883 C C . THR A 1 120 ? -9.510 1.949 5.258 1.00 78.25 120 THR A C 1
ATOM 885 O O . THR A 1 120 ? -10.381 1.905 4.386 1.00 78.25 120 THR A O 1
ATOM 888 N N . TRP A 1 121 ? -8.339 1.321 5.179 1.00 78.88 121 TRP A N 1
ATOM 889 C CA . TRP A 1 121 ? -8.046 0.299 4.183 1.00 78.88 121 TRP A CA 1
ATOM 890 C C . TRP A 1 121 ? -8.800 -0.987 4.537 1.00 78.88 121 TRP A C 1
ATOM 892 O O . TRP A 1 121 ? -8.630 -1.537 5.626 1.00 78.88 121 TRP A O 1
ATOM 902 N N . GLU A 1 122 ? -9.651 -1.448 3.627 1.00 78.38 122 GLU A N 1
ATOM 903 C CA . GLU A 1 122 ? -10.429 -2.675 3.751 1.00 78.38 122 GLU A CA 1
ATOM 904 C C . GLU A 1 122 ? -9.950 -3.706 2.722 1.00 78.38 122 GLU A C 1
ATOM 906 O O . GLU A 1 122 ? -10.218 -3.552 1.524 1.00 78.38 122 GLU A O 1
ATOM 911 N N . PRO A 1 123 ? -9.237 -4.760 3.152 1.00 72.50 123 PRO A N 1
ATOM 912 C CA . PRO A 1 123 ? -8.818 -5.823 2.252 1.00 72.50 123 PRO A CA 1
ATOM 913 C C . PRO A 1 123 ? -10.038 -6.590 1.727 1.00 72.50 123 PRO A C 1
ATOM 915 O O . PRO A 1 123 ? -10.742 -7.231 2.499 1.00 72.50 123 PRO A O 1
ATOM 918 N N . THR A 1 124 ? -10.260 -6.592 0.410 1.00 73.19 124 THR A N 1
ATOM 919 C CA . THR A 1 124 ? -11.331 -7.394 -0.222 1.00 73.19 124 THR A CA 1
ATOM 920 C C . THR A 1 124 ? -10.837 -8.701 -0.831 1.00 73.19 124 THR A C 1
ATOM 922 O O . THR A 1 124 ? -11.617 -9.611 -1.079 1.00 73.19 124 THR A O 1
ATOM 925 N N . TRP A 1 125 ? -9.523 -8.837 -0.999 1.00 69.44 125 TRP A N 1
ATOM 926 C CA . TRP A 1 125 ? -8.849 -10.066 -1.423 1.00 69.44 125 TRP A CA 1
ATOM 927 C C . TRP A 1 125 ? -8.861 -11.224 -0.412 1.00 69.44 125 TRP A C 1
ATOM 929 O O . TRP A 1 125 ? -8.633 -12.362 -0.816 1.00 69.44 125 TRP A O 1
ATOM 939 N N . PHE A 1 126 ? -9.089 -10.964 0.880 1.00 67.81 126 PHE A N 1
ATOM 940 C CA . PHE A 1 126 ? -9.076 -11.991 1.922 1.00 67.81 126 PHE A CA 1
ATOM 941 C C . PHE A 1 126 ? -10.499 -12.214 2.436 1.00 67.81 126 PHE A C 1
ATOM 943 O O . PHE A 1 126 ? -11.047 -11.376 3.152 1.00 67.81 126 PHE A O 1
ATOM 950 N N . CYS A 1 127 ? -11.085 -13.344 2.045 1.00 69.94 127 CYS A N 1
ATOM 951 C CA . CYS A 1 127 ? -12.435 -13.754 2.421 1.00 69.94 127 CYS A CA 1
ATOM 952 C C . CYS A 1 127 ? -12.357 -15.164 3.013 1.00 69.94 127 CYS A C 1
ATOM 954 O O . CYS A 1 127 ? -11.852 -16.066 2.344 1.00 69.94 127 CYS A O 1
ATOM 956 N N . PHE A 1 128 ? -12.835 -15.362 4.244 1.00 65.00 128 PHE A N 1
ATOM 957 C CA . PHE A 1 128 ? -12.865 -16.696 4.861 1.00 65.00 128 PHE A CA 1
ATOM 958 C C . PHE A 1 128 ? -14.091 -17.504 4.390 1.00 65.00 128 PHE A C 1
ATOM 960 O O . PHE A 1 128 ? -13.970 -18.702 4.171 1.00 65.00 128 PHE A O 1
ATOM 967 N N . ASP A 1 129 ? -15.209 -16.820 4.092 1.00 72.88 129 ASP A N 1
ATOM 968 C CA . ASP A 1 129 ? -16.489 -17.413 3.658 1.00 72.88 129 ASP A CA 1
ATOM 969 C C . ASP A 1 129 ? -17.062 -16.738 2.392 1.00 72.88 129 ASP A C 1
ATOM 971 O O . ASP A 1 129 ? -18.266 -16.554 2.242 1.00 72.88 129 ASP A O 1
ATOM 975 N N . GLY A 1 130 ? -16.194 -16.288 1.482 1.00 70.81 130 GLY A N 1
ATOM 976 C CA . GLY A 1 130 ? -16.605 -15.568 0.264 1.00 70.81 130 GLY A CA 1
ATOM 977 C C . GLY A 1 130 ? -16.977 -14.094 0.474 1.00 70.81 130 GLY A C 1
ATOM 978 O O . GLY A 1 130 ? -17.016 -13.345 -0.498 1.00 70.81 130 GLY A O 1
ATOM 979 N N . GLU A 1 131 ? -17.145 -13.661 1.725 1.00 74.75 131 GLU A N 1
ATOM 980 C CA . GLU A 1 131 ? -17.351 -12.259 2.094 1.00 74.75 131 GLU A CA 1
ATOM 981 C C . GLU A 1 131 ? -16.052 -11.604 2.608 1.00 74.75 131 GLU A C 1
ATOM 983 O O . GLU A 1 131 ? -15.356 -12.185 3.454 1.00 74.75 131 GLU A O 1
ATOM 988 N N . PRO A 1 132 ? 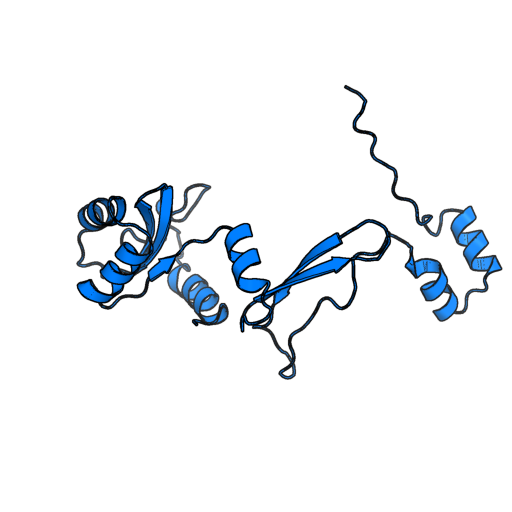-15.713 -10.388 2.139 1.00 71.50 132 PRO A N 1
ATOM 989 C CA . PRO A 1 132 ? -14.609 -9.601 2.675 1.00 71.50 132 PRO A CA 1
ATOM 990 C C . PRO A 1 132 ? -14.760 -9.277 4.161 1.00 71.50 132 PRO A C 1
ATOM 992 O O . PRO A 1 132 ? -15.819 -8.840 4.616 1.00 71.50 132 PRO A O 1
ATOM 995 N N . LEU A 1 133 ? -13.660 -9.369 4.913 1.00 69.44 133 LEU A N 1
ATOM 996 C CA . LEU A 1 133 ? -13.610 -8.803 6.260 1.00 69.44 133 LEU A CA 1
ATOM 997 C C . LEU A 1 133 ? -13.614 -7.269 6.176 1.00 69.44 133 LEU A C 1
ATOM 999 O O . LEU A 1 133 ? -12.730 -6.658 5.577 1.00 69.44 133 LEU A O 1
ATOM 1003 N N . SER A 1 134 ? -14.594 -6.634 6.817 1.00 71.25 134 SER A N 1
ATOM 1004 C CA . SER A 1 134 ? -14.657 -5.178 6.977 1.00 71.25 134 SER A CA 1
ATOM 1005 C C . SER A 1 134 ? -14.410 -4.808 8.435 1.00 71.25 134 SER A C 1
ATOM 1007 O O . SER A 1 134 ? -14.908 -5.457 9.357 1.00 71.25 134 SER A O 1
ATOM 1009 N N . CYS A 1 135 ? -13.661 -3.726 8.655 1.00 69.56 135 CYS A N 1
ATOM 1010 C CA . CYS A 1 135 ? -13.627 -3.083 9.961 1.00 69.56 135 CYS A CA 1
ATOM 1011 C C . CYS A 1 135 ? -15.006 -2.451 10.201 1.00 69.56 135 CYS A C 1
ATOM 1013 O O . CYS A 1 135 ? -15.305 -1.381 9.684 1.00 69.56 135 CYS A O 1
ATOM 1015 N N . ARG A 1 136 ? -15.881 -3.151 10.921 1.00 68.69 136 ARG A N 1
ATOM 1016 C CA . ARG A 1 136 ? -17.321 -2.854 10.939 1.00 68.69 136 ARG A CA 1
ATOM 1017 C C . ARG A 1 136 ? -17.673 -1.454 11.450 1.00 68.69 136 ARG A C 1
ATOM 1019 O O . ARG A 1 136 ? -18.688 -0.902 11.035 1.00 68.69 136 ARG A O 1
ATOM 1026 N N . TRP A 1 137 ? -16.850 -0.884 12.326 1.00 75.19 137 TRP A N 1
ATOM 1027 C CA . TRP A 1 137 ? -17.215 0.293 13.108 1.00 75.19 137 TRP A CA 1
ATOM 1028 C C . TRP A 1 137 ? -16.331 1.509 12.801 1.00 75.19 137 TRP A C 1
ATOM 1030 O O . TRP A 1 137 ? -15.151 1.350 12.471 1.00 75.19 137 TRP A O 1
ATOM 1040 N N . PRO A 1 138 ? -16.888 2.732 12.877 1.00 76.94 138 PRO A N 1
ATOM 1041 C CA . PRO A 1 138 ? -16.094 3.951 12.865 1.00 76.94 138 PRO A CA 1
ATOM 1042 C C . PRO A 1 138 ? -15.210 4.034 14.125 1.00 76.94 138 PRO A C 1
ATOM 1044 O O . PRO A 1 138 ? -15.456 3.330 15.104 1.00 76.94 138 PRO A O 1
ATOM 1047 N N . PRO A 1 139 ? -14.173 4.885 14.123 1.00 76.44 139 PRO A N 1
ATOM 1048 C CA . PRO A 1 139 ? -13.295 5.057 15.273 1.00 76.44 139 PRO A CA 1
ATOM 1049 C C . PRO A 1 139 ? -14.084 5.624 16.453 1.00 76.44 139 PRO A C 1
ATOM 1051 O O . PRO A 1 139 ? -14.718 6.671 16.337 1.00 76.44 139 PRO A O 1
ATOM 1054 N N . THR A 1 140 ? -14.023 4.961 17.601 1.00 76.12 140 THR A N 1
ATOM 1055 C CA . THR A 1 140 ? -14.676 5.425 18.827 1.00 76.12 140 THR A CA 1
ATOM 1056 C C . THR A 1 140 ? -13.659 6.028 19.794 1.00 76.12 140 THR A C 1
ATOM 1058 O O . THR A 1 140 ? -12.440 5.907 19.629 1.00 76.12 140 THR A O 1
ATOM 1061 N N . ARG A 1 141 ? -14.146 6.767 20.796 1.00 75.88 141 ARG A N 1
ATOM 1062 C CA . ARG A 1 141 ? -13.269 7.313 21.839 1.00 75.88 141 ARG A CA 1
ATOM 1063 C C . ARG A 1 141 ? -12.820 6.170 22.740 1.00 75.88 141 ARG A C 1
ATOM 1065 O O . ARG A 1 141 ? -13.623 5.308 23.077 1.00 75.88 141 ARG A O 1
ATOM 1072 N N . ALA A 1 142 ? -11.569 6.196 23.196 1.00 76.69 142 ALA A N 1
ATOM 1073 C CA . ALA A 1 142 ? -11.121 5.234 24.197 1.00 76.69 142 ALA A CA 1
ATOM 1074 C C . ALA A 1 142 ? -12.068 5.261 25.414 1.00 76.69 142 ALA A C 1
ATOM 1076 O O . ALA A 1 142 ? -12.348 6.329 25.964 1.00 76.69 142 ALA A O 1
ATOM 1077 N N . GLY A 1 143 ? -12.593 4.091 25.785 1.00 77.31 143 GLY A N 1
ATOM 1078 C CA . GLY A 1 143 ? -13.538 3.936 26.890 1.00 77.31 143 GLY A CA 1
ATOM 1079 C C . GLY A 1 143 ? -14.995 4.316 26.592 1.00 77.31 143 GLY A C 1
ATOM 1080 O O . GLY A 1 143 ? -15.799 4.240 27.516 1.00 77.31 143 GLY A O 1
ATOM 1081 N N . SER A 1 144 ? -15.371 4.696 25.357 1.00 80.56 144 SER A N 1
ATOM 1082 C CA . SER A 1 144 ? -16.771 5.050 25.026 1.00 80.56 144 SER A CA 1
ATOM 1083 C C . SER A 1 144 ? -17.748 3.922 25.285 1.00 80.56 144 SER A C 1
ATOM 1085 O O . SER A 1 144 ? -18.856 4.168 25.750 1.00 80.56 144 SER A O 1
ATOM 1087 N N . ASP A 1 145 ? -17.294 2.700 25.038 1.00 84.56 145 ASP A N 1
ATOM 1088 C CA . ASP A 1 145 ? -18.132 1.508 25.092 1.00 84.56 145 ASP A CA 1
ATOM 1089 C C . ASP A 1 145 ? -18.072 0.861 26.488 1.00 84.56 145 ASP A C 1
ATOM 1091 O O . ASP A 1 145 ? -18.749 -0.125 26.757 1.00 84.56 145 ASP A O 1
ATOM 1095 N N . ALA A 1 146 ? -17.273 1.416 27.413 1.00 86.69 146 ALA A N 1
ATOM 1096 C CA . ALA A 1 146 ? -17.073 0.844 28.741 1.00 86.69 146 ALA A CA 1
ATOM 1097 C C . ALA A 1 146 ? -18.373 0.718 29.559 1.00 86.69 146 ALA A C 1
ATOM 1099 O O . ALA A 1 146 ? -18.551 -0.330 30.175 1.00 86.69 146 ALA A O 1
ATOM 1100 N N . PRO A 1 147 ? -19.301 1.700 29.577 1.00 87.50 147 PRO A N 1
ATOM 1101 C CA . PRO A 1 147 ? -20.560 1.541 30.305 1.00 87.50 147 PRO A CA 1
ATOM 1102 C C . PRO A 1 147 ? -21.435 0.402 29.766 1.00 87.50 147 PRO A C 1
ATOM 1104 O O . PRO A 1 147 ? -21.994 -0.352 30.557 1.00 87.50 147 PRO A O 1
ATOM 1107 N N . GLU A 1 148 ? -21.524 0.259 28.440 1.00 89.88 148 GLU A N 1
ATOM 1108 C CA . GLU A 1 148 ? -22.300 -0.801 27.783 1.00 89.88 148 GLU A CA 1
ATOM 1109 C C . GLU A 1 148 ? -21.677 -2.175 28.059 1.00 89.88 148 GLU A C 1
ATOM 1111 O O . GLU A 1 148 ? -22.352 -3.063 28.569 1.00 89.88 148 GLU A O 1
ATOM 1116 N N . ILE A 1 149 ? -20.358 -2.309 27.872 1.00 91.25 149 ILE A N 1
ATOM 1117 C CA . ILE A 1 149 ? -19.621 -3.549 28.160 1.00 91.25 149 ILE A CA 1
ATOM 1118 C C . ILE A 1 149 ? -19.763 -3.955 29.635 1.00 91.25 149 ILE A C 1
ATOM 1120 O O . ILE A 1 149 ? -19.949 -5.129 29.939 1.00 91.25 149 ILE A O 1
ATOM 1124 N N . LEU A 1 150 ? -19.669 -3.011 30.575 1.00 92.94 150 LEU A N 1
ATOM 1125 C CA . LEU A 1 150 ? -19.801 -3.318 32.003 1.00 92.94 150 LEU A CA 1
ATOM 1126 C C . LEU A 1 150 ? -21.234 -3.708 32.375 1.00 92.94 150 LEU A C 1
ATOM 1128 O O . LEU A 1 150 ? -21.421 -4.614 33.187 1.00 92.94 150 LEU A O 1
ATOM 1132 N N . SER A 1 151 ? -22.231 -3.077 31.755 1.00 93.88 151 SER A N 1
ATOM 1133 C CA . SER A 1 151 ? -23.631 -3.477 31.896 1.00 93.88 151 SER A CA 1
ATOM 1134 C C . SER A 1 151 ? -23.853 -4.909 31.396 1.00 93.88 151 SER A C 1
ATOM 1136 O O . SER A 1 151 ? -24.473 -5.705 32.098 1.00 93.88 151 SER A O 1
ATOM 1138 N N . ASP A 1 152 ? -23.292 -5.272 30.237 1.00 96.31 152 ASP A N 1
ATOM 1139 C CA . ASP A 1 152 ? -23.364 -6.633 29.680 1.00 96.31 152 ASP A CA 1
ATOM 1140 C C . ASP A 1 152 ? -22.685 -7.678 30.580 1.00 96.31 152 ASP A C 1
ATOM 1142 O O . ASP A 1 152 ? -23.085 -8.842 30.620 1.00 96.31 152 ASP A O 1
ATOM 1146 N N . LEU A 1 153 ? -21.679 -7.256 31.351 1.00 96.19 153 LEU A N 1
ATOM 1147 C CA . LEU A 1 153 ? -21.010 -8.073 32.365 1.00 96.19 153 LEU A CA 1
ATOM 1148 C C . LEU A 1 153 ? -21.753 -8.114 33.714 1.00 96.19 153 LEU A C 1
ATOM 1150 O O . LEU A 1 153 ? -21.294 -8.787 34.639 1.00 96.19 153 LEU A O 1
ATOM 1154 N N . GLY A 1 154 ? -22.893 -7.429 33.837 1.00 97.25 154 GLY A N 1
ATOM 1155 C CA . GLY A 1 154 ? -23.765 -7.463 35.012 1.00 97.25 154 GLY A CA 1
ATOM 1156 C C . GLY A 1 154 ? -23.497 -6.388 36.068 1.00 97.25 154 GLY A C 1
ATOM 1157 O O . GLY A 1 154 ? -24.020 -6.498 37.177 1.00 97.25 154 GLY A O 1
ATOM 1158 N N . TYR A 1 155 ? -22.703 -5.358 35.762 1.00 96.50 155 TYR A N 1
ATOM 1159 C CA . TYR A 1 155 ? -22.501 -4.224 36.669 1.00 96.50 155 TYR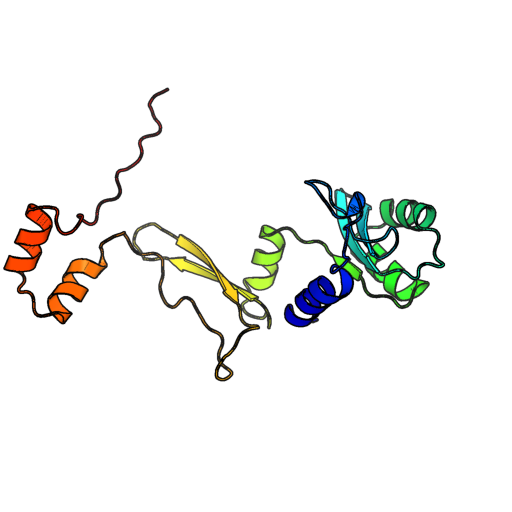 A CA 1
ATOM 1160 C C . TYR A 1 155 ? -23.704 -3.276 36.635 1.00 96.50 155 TYR A C 1
ATOM 1162 O O . TYR A 1 155 ? -24.247 -2.979 35.570 1.00 96.50 155 TYR A O 1
ATOM 1170 N N . THR A 1 156 ? -24.102 -2.748 37.795 1.00 96.12 156 THR A N 1
ATOM 1171 C CA . THR A 1 156 ? -25.144 -1.712 37.860 1.00 96.12 156 THR A CA 1
ATOM 1172 C C . THR A 1 156 ? -24.605 -0.351 37.430 1.00 96.12 156 THR A C 1
ATOM 1174 O O . THR A 1 156 ? -23.397 -0.099 37.449 1.00 96.12 156 THR A O 1
ATOM 1177 N N . ALA A 1 157 ? -25.510 0.571 37.092 1.00 92.50 157 ALA A N 1
ATOM 1178 C CA . ALA A 1 157 ? -25.142 1.940 36.745 1.00 92.50 157 ALA A CA 1
ATOM 1179 C C . ALA A 1 157 ? -24.356 2.642 37.870 1.00 92.50 157 ALA A C 1
ATOM 1181 O O . ALA A 1 157 ? -23.409 3.373 37.575 1.00 92.50 157 ALA A O 1
ATOM 1182 N N . GLU A 1 158 ? -24.688 2.392 39.146 1.00 94.50 158 GLU A N 1
ATOM 1183 C CA . GLU A 1 158 ? -23.922 2.948 40.269 1.00 94.50 158 GLU A CA 1
ATOM 1184 C C . GLU A 1 158 ? -22.500 2.381 40.323 1.00 94.50 158 GLU A C 1
ATOM 1186 O O . GLU A 1 158 ? -21.541 3.136 40.450 1.00 94.50 158 GLU A O 1
ATOM 1191 N N . GLN A 1 159 ? -22.341 1.065 40.149 1.00 94.31 159 GLN A N 1
ATOM 1192 C CA . GLN A 1 159 ? -21.020 0.432 40.162 1.00 94.31 159 GLN A CA 1
ATOM 1193 C C . GLN A 1 159 ? -20.138 0.929 39.010 1.00 94.31 159 GLN A C 1
ATOM 1195 O O . GLN A 1 159 ? -18.939 1.143 39.191 1.00 94.31 159 GLN A O 1
ATOM 1200 N N . VAL A 1 160 ? -20.717 1.152 37.827 1.00 90.62 160 VAL A N 1
ATOM 1201 C CA . VAL A 1 160 ? -19.998 1.756 36.696 1.00 90.62 160 VAL A CA 1
ATOM 1202 C C . VAL A 1 160 ? -19.557 3.185 37.029 1.00 90.62 160 VAL A C 1
ATOM 1204 O O . VAL A 1 160 ? -18.410 3.547 36.756 1.00 90.62 160 VAL A O 1
ATOM 1207 N N . ALA A 1 161 ? -20.420 3.989 37.657 1.00 88.12 161 ALA A N 1
ATOM 1208 C CA . ALA A 1 161 ? -20.076 5.345 38.084 1.00 88.12 161 ALA A CA 1
ATOM 1209 C C . ALA A 1 161 ? -18.953 5.360 39.140 1.00 88.12 161 ALA A C 1
ATOM 1211 O O . ALA A 1 161 ? -18.043 6.193 39.066 1.00 88.12 161 ALA A O 1
ATOM 1212 N N . ASP A 1 162 ? -18.955 4.409 40.075 1.00 91.38 162 ASP A N 1
ATOM 1213 C CA . ASP A 1 162 ? -17.887 4.241 41.068 1.00 91.38 162 ASP A CA 1
ATOM 1214 C C . ASP A 1 162 ? -16.551 3.861 40.408 1.00 91.38 162 ASP A C 1
ATOM 1216 O O . ASP A 1 162 ? -15.492 4.402 40.752 1.00 91.38 162 ASP A O 1
ATOM 1220 N N . LEU A 1 163 ? -16.577 2.980 39.402 1.00 89.56 163 LEU A N 1
ATOM 1221 C CA . LEU A 1 163 ? -15.394 2.605 38.618 1.00 89.56 163 LEU A CA 1
ATOM 1222 C C . LEU A 1 163 ? -14.823 3.784 37.813 1.00 89.56 163 LEU A C 1
ATOM 1224 O O . LEU A 1 163 ? -13.603 3.934 37.711 1.00 89.56 163 LEU A O 1
ATOM 1228 N N . GLN A 1 164 ? -15.683 4.647 37.272 1.00 86.44 164 GLN A N 1
ATOM 1229 C CA . GLN A 1 164 ? -15.260 5.870 36.583 1.00 86.44 164 GLN A CA 1
ATOM 1230 C C . GLN A 1 164 ? -14.673 6.895 37.562 1.00 86.44 164 GLN A C 1
ATOM 1232 O O . GLN A 1 164 ? -13.632 7.498 37.292 1.00 86.44 164 GLN A O 1
ATOM 1237 N N . THR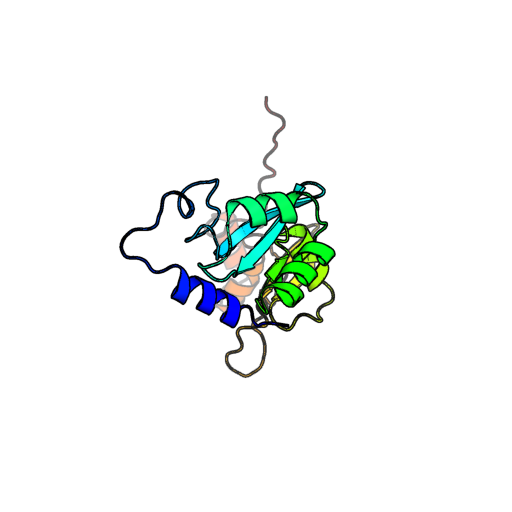 A 1 165 ? -15.297 7.057 38.730 1.00 85.88 165 THR A N 1
ATOM 1238 C CA . THR A 1 165 ? -14.857 8.003 39.766 1.00 85.88 165 THR A CA 1
ATOM 1239 C C . THR A 1 165 ? -13.513 7.591 40.368 1.00 85.88 165 THR A C 1
ATOM 1241 O O . THR A 1 165 ? -12.626 8.425 40.553 1.00 85.88 165 THR A O 1
ATOM 1244 N N . SER A 1 166 ? -13.322 6.291 40.607 1.00 87.75 166 SER A N 1
ATOM 1245 C CA . SER A 1 166 ? -12.061 5.710 41.090 1.00 87.75 166 SER A CA 1
ATOM 1246 C C . SER A 1 166 ? -10.959 5.636 40.025 1.00 87.75 166 SER A C 1
ATOM 1248 O O . SER A 1 166 ? -9.830 5.271 40.349 1.00 87.75 166 SER A O 1
ATOM 1250 N N . ARG A 1 167 ? -11.257 6.003 38.768 1.00 82.38 167 ARG A N 1
ATOM 1251 C CA . ARG A 1 167 ? -10.367 5.885 37.597 1.00 82.38 167 ARG A CA 1
ATOM 1252 C C . ARG A 1 167 ? -9.929 4.452 37.270 1.00 82.38 167 ARG A C 1
ATOM 1254 O O . ARG A 1 167 ? -8.973 4.272 36.518 1.00 82.38 167 ARG A O 1
ATOM 1261 N N . ALA A 1 168 ? -10.631 3.443 37.786 1.00 83.50 168 ALA A N 1
ATOM 1262 C CA . ALA A 1 168 ? -10.480 2.061 37.331 1.00 83.50 168 ALA A CA 1
ATOM 1263 C C . ALA A 1 168 ? -10.952 1.908 35.873 1.00 83.50 168 ALA A C 1
ATOM 1265 O O . ALA A 1 168 ? -10.396 1.119 35.113 1.00 83.50 168 ALA A O 1
ATOM 1266 N N . VAL A 1 169 ? -11.933 2.722 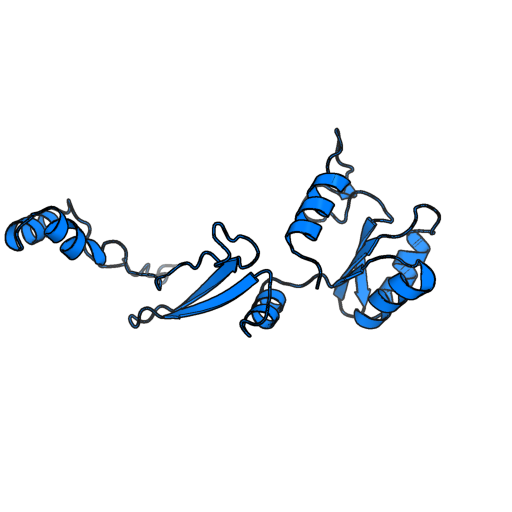35.473 1.00 80.50 169 VAL A N 1
ATOM 1267 C CA . VAL A 1 169 ? -12.327 2.951 34.081 1.00 80.50 169 VAL A CA 1
ATOM 1268 C C . VAL A 1 169 ? -11.933 4.375 33.712 1.00 80.50 169 VAL A C 1
ATOM 1270 O O . VAL A 1 169 ? -12.327 5.335 34.376 1.00 80.50 169 VAL A O 1
ATOM 1273 N N . VAL A 1 170 ? -11.129 4.522 32.659 1.00 72.19 170 VAL A N 1
ATOM 1274 C CA . VAL A 1 170 ? -10.694 5.842 32.194 1.00 72.19 170 VAL A CA 1
ATOM 1275 C C . VAL A 1 170 ? -11.905 6.581 31.609 1.00 72.19 170 VAL A C 1
ATOM 1277 O O . VAL A 1 170 ? -12.624 5.999 30.794 1.00 72.19 170 VAL A O 1
ATOM 1280 N N . PRO A 1 171 ? -12.162 7.844 31.996 1.00 65.75 171 PRO A N 1
ATOM 1281 C CA . PRO A 1 171 ? -13.248 8.624 31.415 1.00 65.75 171 PRO A CA 1
ATOM 1282 C C . PRO A 1 171 ? -13.060 8.812 29.904 1.00 65.75 171 PRO A C 1
ATOM 1284 O O . PRO A 1 171 ? -11.937 8.874 29.404 1.00 65.75 171 PRO A O 1
ATOM 1287 N N . THR A 1 172 ? -14.173 8.987 29.193 1.00 65.00 172 THR A N 1
ATOM 1288 C CA . THR A 1 172 ? -14.281 9.198 27.737 1.00 65.00 172 THR A CA 1
ATOM 1289 C C . THR A 1 172 ? -13.771 10.562 27.268 1.00 65.00 172 THR A C 1
ATOM 1291 O O . THR A 1 172 ? -14.433 11.261 26.500 1.00 65.00 172 THR A O 1
ATOM 1294 N N . ASN A 1 173 ? -12.599 10.983 27.729 1.00 57.09 173 ASN A N 1
ATOM 1295 C CA . ASN A 1 173 ? -12.023 12.273 27.389 1.00 57.09 173 ASN A CA 1
ATOM 1296 C C . ASN A 1 173 ? -10.629 12.062 26.811 1.00 57.09 173 ASN A C 1
ATOM 1298 O O . ASN A 1 173 ? -9.724 11.584 27.491 1.00 57.09 173 ASN A O 1
ATOM 1302 N N . TRP A 1 174 ? -10.434 12.487 25.565 1.00 54.88 174 TRP A N 1
ATOM 1303 C CA . TRP A 1 174 ? -9.087 12.743 25.081 1.00 54.88 174 TRP A CA 1
ATOM 1304 C C . TRP A 1 174 ? -8.563 13.990 25.792 1.00 54.88 174 TRP A C 1
ATOM 1306 O O . TRP A 1 174 ? -9.195 15.048 25.748 1.00 54.88 174 TRP A O 1
ATOM 1316 N N . TYR A 1 175 ? -7.393 13.880 26.421 1.00 47.31 175 TYR A N 1
ATOM 1317 C CA . TYR A 1 175 ? -6.556 15.050 26.663 1.00 47.31 175 TYR A CA 1
ATOM 1318 C C . TYR A 1 175 ? -6.335 15.719 25.303 1.00 47.31 175 TYR A C 1
ATOM 1320 O O . TYR A 1 175 ? -5.737 15.123 24.407 1.00 47.31 175 TYR A O 1
ATOM 1328 N N . LYS A 1 176 ? -6.827 16.947 25.125 1.00 43.19 176 LYS A N 1
ATOM 1329 C CA . LYS A 1 176 ? -6.379 17.785 24.016 1.00 43.19 176 LYS A CA 1
ATOM 1330 C C . LYS A 1 176 ? -4.895 18.038 24.280 1.00 43.19 176 LYS A C 1
ATOM 1332 O O . LYS A 1 176 ? -4.559 18.722 25.244 1.00 43.19 176 LYS A O 1
ATOM 1337 N N . TRP A 1 177 ? -4.009 17.413 23.510 1.00 40.75 177 TRP A N 1
ATOM 1338 C CA . TRP A 1 177 ? -2.593 17.764 23.540 1.00 40.75 177 TRP A CA 1
ATOM 1339 C C . TRP A 1 177 ? -2.490 19.171 22.960 1.00 40.75 177 TRP A C 1
ATOM 1341 O O . TRP A 1 177 ? -2.627 19.372 21.754 1.00 40.75 177 TRP A O 1
ATOM 1351 N N . ASP A 1 178 ? -2.389 20.160 23.844 1.00 41.12 178 ASP A N 1
ATOM 1352 C CA . ASP A 1 178 ? -2.213 21.541 23.437 1.00 41.12 178 ASP A CA 1
ATOM 1353 C C . ASP A 1 178 ? -0.766 21.708 22.974 1.00 41.12 178 ASP A C 1
ATOM 1355 O O . ASP A 1 178 ? 0.166 21.686 23.775 1.00 41.12 178 ASP A O 1
ATOM 1359 N N . TYR A 1 179 ? -0.562 21.809 21.662 1.00 44.88 179 TYR A N 1
ATOM 1360 C CA . TYR A 1 179 ? 0.757 22.051 21.072 1.00 44.88 179 TYR A CA 1
ATOM 1361 C C . TYR A 1 179 ? 1.221 23.511 21.247 1.00 44.88 179 TYR A C 1
ATOM 1363 O O . TYR A 1 179 ? 2.249 23.896 20.693 1.00 44.88 179 TYR A O 1
ATOM 1371 N N . SER A 1 180 ? 0.491 24.341 21.997 1.00 38.53 180 SER A N 1
ATOM 1372 C CA . SER A 1 180 ? 0.770 25.770 22.166 1.00 38.53 180 SER A CA 1
ATOM 1373 C C . SER A 1 180 ? 1.767 26.102 23.285 1.00 38.53 180 SER A C 1
ATOM 1375 O O . SER A 1 180 ? 1.639 27.135 23.941 1.00 38.53 180 SER A O 1
ATOM 1377 N N . SER A 1 181 ? 2.776 25.262 23.511 1.00 42.91 181 SER A N 1
ATOM 1378 C CA . SER A 1 181 ? 3.934 25.623 24.334 1.00 42.91 181 SER A CA 1
ATOM 1379 C C . SER A 1 181 ? 5.239 25.278 23.616 1.00 42.91 181 SER A C 1
ATOM 1381 O O . SER A 1 181 ? 5.863 24.237 23.824 1.00 42.91 181 SER A O 1
ATOM 1383 N N . LYS A 1 182 ? 5.652 26.202 22.749 1.00 40.22 182 LYS A N 1
ATOM 1384 C CA . LYS A 1 182 ? 7.058 26.480 22.458 1.00 40.22 182 LYS A CA 1
ATOM 1385 C C . LYS A 1 182 ? 7.311 27.956 22.702 1.00 40.22 182 LYS A C 1
ATOM 1387 O O . LYS A 1 182 ? 6.444 28.752 22.281 1.00 40.22 182 LYS A O 1
#

InterPro domains:
  IPR023606 CoA-transferase family III domain 1 superfamily [G3DSA:3.40.50.10540] (5-171)
  IPR023606 CoA-transferase family III domain 1 superfamily [SSF89796] (14-169)